Protein AF-A0AA41H3S4-F1 (afdb_monomer)

Radius of gyration: 14.53 Å; Cα contacts (8 Å, |Δi|>4): 61; chains: 1; bounding box: 49×27×34 Å

Foldseek 3Di:
DDDDDPDDPPLVVLLVVCLVDLVVLLVLLVVLLVQCVPPVCVVVSLVSVVSSCVNPVDCPVSCVVNVPDPVSVVSVVVSVPVD

Structure (mmCIF, N/CA/C/O backbone):
data_AF-A0AA41H3S4-F1
#
_entry.id   AF-A0AA41H3S4-F1
#
loop_
_atom_site.group_PDB
_atom_site.id
_atom_site.type_symbol
_atom_site.label_atom_id
_atom_site.label_alt_id
_atom_site.label_comp_id
_atom_site.label_asym_id
_atom_site.label_entity_id
_atom_site.label_seq_id
_atom_site.pdbx_PDB_ins_code
_atom_site.Cartn_x
_atom_site.Cartn_y
_atom_site.Cartn_z
_atom_site.occupancy
_atom_site.B_iso_or_equiv
_atom_site.auth_seq_id
_atom_site.auth_comp_id
_atom_site.auth_asym_id
_atom_site.auth_atom_id
_atom_site.pdbx_PDB_model_num
ATOM 1 N N . MET A 1 1 ? 35.525 -14.579 -16.995 1.00 37.31 1 MET A N 1
ATOM 2 C CA . MET A 1 1 ? 34.834 -13.398 -16.436 1.00 37.31 1 MET A CA 1
ATOM 3 C C . MET A 1 1 ? 33.652 -13.901 -15.632 1.00 37.31 1 MET A C 1
ATOM 5 O O . MET A 1 1 ? 32.674 -14.338 -16.221 1.00 37.31 1 MET A O 1
ATOM 9 N N . SER A 1 2 ? 33.780 -13.943 -14.309 1.00 44.97 2 SER A N 1
ATOM 10 C CA . SER A 1 2 ? 32.699 -14.377 -13.422 1.00 44.97 2 SER A CA 1
ATOM 11 C C . SER A 1 2 ? 31.742 -13.203 -13.238 1.00 44.97 2 SER A C 1
ATOM 13 O O . SER A 1 2 ? 32.022 -12.292 -12.463 1.00 44.97 2 SER A O 1
ATOM 15 N N . GLY A 1 3 ? 30.665 -13.173 -14.020 1.00 48.28 3 GLY A N 1
ATOM 16 C CA . GLY A 1 3 ? 29.580 -12.218 -13.825 1.00 48.28 3 GLY A CA 1
ATOM 17 C C . GLY A 1 3 ? 28.788 -12.622 -12.589 1.00 48.28 3 GLY A C 1
ATOM 18 O O . GLY A 1 3 ? 28.003 -13.562 -12.647 1.00 48.28 3 GLY A O 1
ATOM 19 N N . PHE A 1 4 ? 29.011 -11.949 -11.463 1.00 53.19 4 PHE A N 1
ATOM 20 C CA . PHE A 1 4 ? 28.056 -12.000 -10.362 1.00 53.19 4 PHE A CA 1
ATOM 21 C C . PHE A 1 4 ? 26.794 -11.270 -10.828 1.00 53.19 4 PHE A C 1
ATOM 23 O O . PHE A 1 4 ? 26.850 -10.078 -11.133 1.00 53.19 4 PHE A O 1
ATOM 30 N N . PHE A 1 5 ? 25.667 -11.979 -10.921 1.00 56.38 5 PHE A N 1
ATOM 31 C CA . PHE A 1 5 ? 24.367 -11.332 -11.070 1.00 56.38 5 PHE A CA 1
ATOM 32 C C . PHE A 1 5 ? 24.189 -10.386 -9.881 1.00 56.38 5 PHE A C 1
ATOM 34 O O . PHE A 1 5 ? 24.332 -10.805 -8.731 1.00 56.38 5 PHE A O 1
ATOM 41 N N . ALA A 1 6 ? 23.952 -9.103 -10.154 1.00 61.22 6 ALA A N 1
ATOM 42 C CA . ALA A 1 6 ? 23.696 -8.132 -9.105 1.00 61.22 6 ALA A CA 1
ATOM 43 C C . ALA A 1 6 ? 22.481 -8.606 -8.298 1.00 61.22 6 ALA A C 1
ATOM 45 O O . ALA A 1 6 ? 21.403 -8.809 -8.856 1.00 61.22 6 ALA A O 1
ATOM 46 N N . SER A 1 7 ? 22.675 -8.825 -6.997 1.00 62.94 7 SER A N 1
ATOM 47 C CA . SER A 1 7 ? 21.586 -9.137 -6.077 1.00 62.94 7 SER A CA 1
ATOM 48 C C . SER A 1 7 ? 20.650 -7.935 -6.047 1.00 62.94 7 SER A C 1
ATOM 50 O O . SER A 1 7 ? 20.986 -6.906 -5.466 1.00 62.94 7 SER A O 1
ATOM 52 N N . VAL A 1 8 ? 19.498 -8.045 -6.703 1.00 68.06 8 VAL A N 1
ATOM 53 C CA . VAL A 1 8 ? 18.458 -7.018 -6.631 1.00 68.06 8 VAL A CA 1
ATOM 54 C C . VAL A 1 8 ? 17.958 -6.959 -5.190 1.00 68.06 8 VAL A C 1
ATOM 56 O O . VAL A 1 8 ? 17.704 -7.998 -4.578 1.00 68.06 8 VAL A O 1
ATOM 59 N N . SER A 1 9 ? 17.844 -5.754 -4.628 1.00 82.50 9 SER A N 1
ATOM 60 C CA . SER A 1 9 ? 17.261 -5.577 -3.297 1.00 82.50 9 SER A CA 1
ATOM 61 C C . SER A 1 9 ? 15.814 -6.071 -3.299 1.00 82.50 9 SER A C 1
ATOM 63 O O . SER A 1 9 ? 15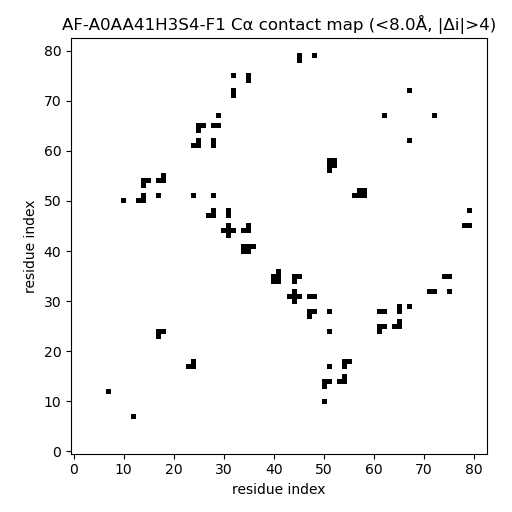.062 -5.767 -4.225 1.00 82.50 9 SER A O 1
ATOM 65 N N . HIS A 1 10 ? 15.400 -6.791 -2.254 1.00 81.62 10 HIS A N 1
ATOM 66 C CA . HIS A 1 10 ? 14.018 -7.260 -2.110 1.00 81.62 10 HIS A CA 1
ATOM 67 C C . HIS A 1 10 ? 13.002 -6.116 -2.272 1.00 81.62 10 HIS A C 1
ATOM 69 O O . HIS A 1 10 ? 12.006 -6.286 -2.963 1.00 81.62 10 HIS A O 1
ATOM 75 N N . HIS A 1 11 ? 13.325 -4.924 -1.754 1.00 88.00 11 HIS A N 1
ATOM 76 C CA . HIS A 1 11 ? 12.505 -3.711 -1.885 1.00 88.00 11 HIS A CA 1
ATOM 77 C C . HIS A 1 11 ? 12.318 -3.263 -3.341 1.00 88.00 11 HIS A C 1
ATOM 79 O O . HIS A 1 11 ? 11.228 -2.894 -3.762 1.00 88.00 11 HIS A O 1
ATOM 85 N N . GLU A 1 12 ? 13.371 -3.331 -4.159 1.00 87.50 12 GLU A N 1
ATOM 86 C CA . GLU A 1 12 ? 13.253 -2.991 -5.580 1.00 87.50 12 GLU A CA 1
ATOM 87 C C . GLU A 1 12 ? 12.458 -4.040 -6.363 1.00 87.50 12 GLU A C 1
ATOM 89 O O . GLU A 1 12 ? 11.799 -3.698 -7.344 1.00 87.50 12 GLU A O 1
ATOM 94 N N . CYS A 1 13 ? 12.548 -5.314 -5.967 1.00 90.94 13 CYS A N 1
ATOM 95 C CA . CYS A 1 13 ? 11.740 -6.381 -6.554 1.00 90.94 13 CYS A CA 1
ATOM 96 C C . CYS A 1 13 ? 10.261 -6.170 -6.219 1.00 90.94 13 CYS A C 1
ATOM 98 O O . CYS A 1 13 ? 9.446 -6.118 -7.133 1.00 90.94 13 CYS A O 1
ATOM 100 N N . GLU A 1 14 ? 9.951 -5.914 -4.945 1.00 91.94 14 GLU A N 1
ATOM 101 C CA . GLU A 1 14 ? 8.602 -5.606 -4.464 1.00 91.94 14 GLU A CA 1
ATOM 102 C C . GLU A 1 14 ? 7.996 -4.421 -5.230 1.00 91.94 14 GLU A C 1
ATOM 104 O O . GLU A 1 14 ? 6.908 -4.533 -5.786 1.00 91.94 14 GLU A O 1
ATOM 109 N N . ILE A 1 15 ? 8.723 -3.308 -5.3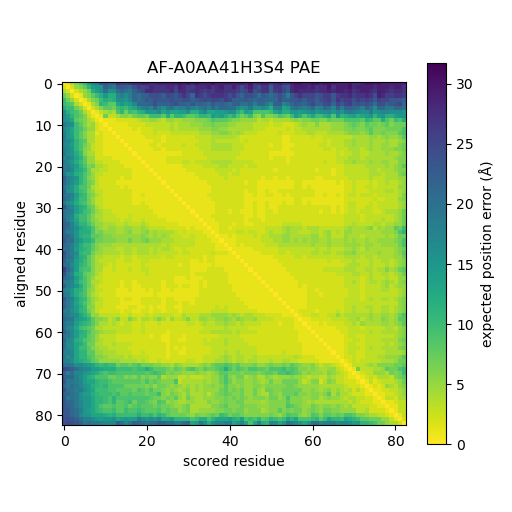81 1.00 95.19 15 ILE A N 1
ATOM 110 C CA . ILE A 1 15 ? 8.235 -2.156 -6.160 1.00 95.19 15 ILE A CA 1
ATOM 111 C C . ILE A 1 15 ? 7.963 -2.530 -7.624 1.00 95.19 15 ILE A C 1
ATOM 113 O O . ILE A 1 15 ? 6.989 -2.054 -8.213 1.00 95.19 15 ILE A O 1
ATOM 117 N N . ARG A 1 16 ? 8.823 -3.346 -8.247 1.00 94.44 16 ARG A N 1
ATOM 118 C CA . ARG A 1 16 ? 8.633 -3.783 -9.640 1.00 94.44 16 ARG A CA 1
ATOM 119 C C . ARG A 1 16 ? 7.415 -4.692 -9.781 1.00 94.44 16 ARG A C 1
ATOM 121 O O . ARG A 1 16 ? 6.656 -4.502 -10.726 1.00 94.44 16 ARG A O 1
ATOM 128 N N . GLU A 1 17 ? 7.220 -5.621 -8.854 1.00 92.94 17 GLU A N 1
ATOM 129 C CA . GLU A 1 17 ? 6.064 -6.521 -8.808 1.00 92.94 17 GLU A CA 1
ATOM 130 C C . GLU A 1 17 ? 4.766 -5.736 -8.619 1.00 92.94 17 GLU A C 1
ATOM 132 O O . GLU A 1 17 ? 3.849 -5.874 -9.424 1.00 92.94 17 GLU A O 1
ATOM 137 N N . LEU A 1 18 ? 4.730 -4.816 -7.650 1.00 95.81 18 LEU A N 1
ATOM 138 C CA . LEU A 1 18 ? 3.578 -3.946 -7.409 1.00 95.81 18 LEU A CA 1
ATOM 139 C C . LEU A 1 18 ? 3.242 -3.081 -8.628 1.00 95.81 18 LEU A C 1
ATOM 141 O O . LEU A 1 18 ? 2.076 -2.861 -8.924 1.00 95.81 18 LEU A O 1
ATOM 145 N N . ARG A 1 19 ? 4.242 -2.593 -9.372 1.00 94.88 19 ARG A N 1
ATOM 146 C CA . ARG A 1 19 ? 3.999 -1.848 -10.621 1.00 94.88 19 ARG A CA 1
ATOM 147 C C . ARG A 1 19 ? 3.473 -2.731 -11.750 1.00 94.88 19 ARG A C 1
ATOM 149 O O . ARG A 1 19 ? 2.731 -2.233 -12.595 1.00 94.88 19 ARG A O 1
ATOM 156 N N . ALA A 1 20 ? 3.904 -3.989 -11.801 1.00 96.06 20 ALA A N 1
ATOM 157 C CA . ALA A 1 20 ? 3.533 -4.933 -12.849 1.00 96.06 20 ALA A CA 1
ATOM 158 C C . ALA A 1 20 ? 2.133 -5.526 -12.635 1.00 96.06 20 ALA A C 1
ATOM 160 O O . ALA A 1 20 ? 1.451 -5.817 -13.617 1.00 96.06 20 ALA A O 1
ATOM 161 N N . ASP A 1 21 ? 1.700 -5.665 -11.381 1.00 96.94 21 ASP A N 1
ATOM 162 C CA . ASP A 1 21 ? 0.420 -6.259 -11.009 1.00 96.94 21 ASP A CA 1
ATOM 163 C C . ASP A 1 21 ? -0.401 -5.304 -10.128 1.00 96.94 21 ASP A C 1
ATOM 165 O O . ASP A 1 21 ? -0.167 -5.126 -8.930 1.00 96.94 21 ASP A O 1
ATOM 169 N N . ARG A 1 22 ? -1.403 -4.675 -10.751 1.00 95.12 22 ARG A N 1
ATOM 170 C CA . ARG A 1 22 ? -2.289 -3.727 -10.068 1.00 95.12 22 ARG A CA 1
ATOM 171 C C . ARG A 1 22 ? -3.236 -4.412 -9.087 1.00 95.12 22 ARG A C 1
ATOM 173 O O . ARG A 1 22 ? -3.579 -3.799 -8.079 1.00 95.12 22 ARG A O 1
ATOM 180 N N . GLU A 1 23 ? -3.671 -5.637 -9.363 1.00 96.06 23 GLU A N 1
ATOM 181 C CA . GLU A 1 23 ? -4.565 -6.369 -8.461 1.00 96.06 23 GLU A CA 1
ATOM 182 C C . GLU A 1 23 ? -3.816 -6.751 -7.183 1.00 96.06 23 GLU A C 1
ATOM 184 O O . GLU A 1 23 ? -4.325 -6.528 -6.083 1.00 96.06 23 GLU A O 1
ATOM 189 N N . LEU A 1 24 ? -2.556 -7.181 -7.314 1.00 95.75 24 LEU A N 1
ATOM 190 C CA . LEU A 1 24 ? -1.655 -7.373 -6.178 1.00 95.75 24 LEU A CA 1
ATOM 191 C C . LEU A 1 24 ? -1.507 -6.088 -5.354 1.00 95.75 24 LEU A C 1
ATOM 193 O O . LEU A 1 24 ? -1.636 -6.128 -4.131 1.00 95.75 24 LEU A O 1
ATOM 197 N N . ALA A 1 25 ? -1.277 -4.944 -6.005 1.00 97.12 25 ALA A N 1
ATOM 198 C CA . ALA A 1 25 ? -1.144 -3.661 -5.316 1.00 97.12 25 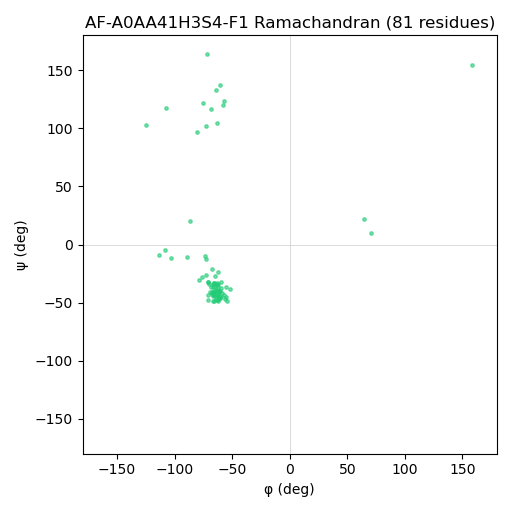ALA A CA 1
ATOM 199 C C . ALA A 1 25 ? -2.420 -3.250 -4.558 1.00 97.12 25 ALA A C 1
ATOM 201 O O . ALA A 1 25 ? -2.335 -2.689 -3.463 1.00 97.12 25 ALA A O 1
ATOM 202 N N . ILE A 1 26 ? -3.599 -3.548 -5.112 1.00 96.88 26 ILE A N 1
ATOM 203 C CA . ILE A 1 26 ? -4.894 -3.317 -4.459 1.00 96.88 26 ILE A CA 1
ATOM 204 C C . ILE A 1 26 ? -5.031 -4.182 -3.199 1.00 96.88 26 ILE A C 1
ATOM 206 O O . ILE A 1 26 ? -5.409 -3.667 -2.145 1.00 96.88 26 ILE A O 1
ATOM 210 N N . GLU A 1 27 ? -4.704 -5.471 -3.273 1.00 96.75 27 GLU A N 1
ATOM 211 C CA . GLU A 1 27 ? -4.782 -6.368 -2.114 1.00 96.75 27 GLU A CA 1
ATOM 212 C C . GLU A 1 27 ? -3.758 -5.998 -1.035 1.00 96.75 27 GLU A C 1
ATOM 214 O O . GLU A 1 27 ? -4.099 -5.925 0.148 1.00 96.75 27 GLU A O 1
ATOM 219 N N . TYR A 1 28 ? -2.535 -5.639 -1.434 1.00 95.50 28 TYR A N 1
ATOM 220 C CA . TYR A 1 28 ? -1.522 -5.100 -0.526 1.00 95.50 28 TYR A CA 1
ATOM 221 C C . TYR A 1 28 ? -2.017 -3.850 0.204 1.00 95.50 28 TYR A C 1
ATOM 223 O O . TYR A 1 28 ? -1.842 -3.728 1.418 1.00 95.50 28 TYR A O 1
ATOM 231 N N . LEU A 1 29 ? -2.676 -2.934 -0.513 1.00 95.62 29 LEU A N 1
ATOM 232 C CA . LEU A 1 29 ? -3.237 -1.727 0.084 1.00 95.62 29 LEU A CA 1
ATOM 233 C C . LEU A 1 29 ? -4.310 -2.062 1.129 1.00 95.62 29 LEU A C 1
ATOM 235 O O . LEU A 1 29 ? -4.301 -1.484 2.217 1.00 95.62 29 LEU A O 1
ATOM 239 N N . LYS A 1 30 ? -5.209 -3.008 0.837 1.00 94.94 30 LYS A N 1
ATOM 240 C CA . LYS A 1 30 ? -6.251 -3.442 1.782 1.00 94.94 30 LYS A CA 1
ATOM 241 C C . LYS A 1 30 ? -5.659 -4.084 3.033 1.00 94.94 30 LYS A C 1
ATOM 243 O O . LYS A 1 30 ? -6.130 -3.801 4.134 1.00 94.94 30 LYS A O 1
ATOM 248 N N . ILE A 1 31 ? -4.650 -4.943 2.883 1.00 95.06 31 ILE A N 1
ATOM 249 C CA . ILE A 1 31 ? -3.963 -5.584 4.015 1.00 95.06 31 ILE A CA 1
ATOM 250 C C . ILE A 1 31 ? -3.282 -4.521 4.874 1.00 95.06 31 ILE A C 1
ATOM 252 O O . ILE A 1 31 ? -3.483 -4.490 6.086 1.00 95.06 31 ILE A O 1
ATOM 256 N N . ALA A 1 32 ? -2.542 -3.603 4.250 1.00 94.00 32 ALA A N 1
ATOM 257 C CA . ALA A 1 32 ? -1.834 -2.553 4.965 1.00 94.00 32 ALA A CA 1
ATOM 258 C C . ALA A 1 32 ? -2.792 -1.637 5.743 1.00 94.00 32 ALA A C 1
ATOM 260 O O . ALA A 1 32 ? -2.554 -1.354 6.914 1.00 94.00 32 ALA A O 1
ATOM 261 N N . VAL A 1 33 ? -3.904 -1.209 5.136 1.00 92.50 33 VAL A N 1
ATOM 262 C CA . VAL A 1 33 ? -4.899 -0.364 5.818 1.00 92.50 33 VAL A CA 1
ATOM 263 C C . VAL A 1 33 ? -5.546 -1.088 7.003 1.00 92.50 33 VAL A C 1
ATOM 265 O O . VAL A 1 33 ? -5.705 -0.478 8.058 1.00 92.50 33 VAL A O 1
ATOM 268 N N . GLN A 1 34 ? -5.860 -2.381 6.880 1.00 91.50 34 GLN A N 1
ATOM 269 C CA . GLN A 1 34 ? -6.398 -3.172 7.995 1.00 91.50 34 GLN A CA 1
ATOM 270 C C . GLN A 1 34 ? -5.376 -3.344 9.131 1.00 91.50 34 GLN A C 1
ATOM 272 O O . GLN A 1 34 ? -5.710 -3.156 10.302 1.00 91.50 34 GLN A O 1
ATOM 277 N N . ALA A 1 35 ? -4.120 -3.639 8.790 1.00 91.50 35 ALA A N 1
ATOM 278 C CA . ALA A 1 35 ? -3.042 -3.878 9.748 1.00 91.50 35 ALA A CA 1
ATOM 279 C C . ALA A 1 35 ? -2.639 -2.625 10.551 1.00 91.50 35 ALA A C 1
ATOM 281 O O . ALA A 1 35 ? -2.095 -2.743 11.646 1.00 91.50 35 ALA A O 1
ATOM 282 N N . LEU A 1 36 ? -2.945 -1.413 10.071 1.00 88.38 36 LEU A N 1
ATOM 283 C CA . LEU A 1 36 ? -2.717 -0.177 10.835 1.00 88.38 36 LEU A CA 1
ATOM 284 C C . LEU A 1 36 ? -3.527 -0.097 12.136 1.00 88.38 36 LEU A C 1
ATOM 286 O O . LEU A 1 36 ? -3.133 0.625 13.051 1.00 88.38 36 LEU A O 1
ATOM 290 N N . GLY A 1 37 ? -4.646 -0.822 12.233 1.00 85.88 37 GLY A N 1
ATOM 291 C CA . GLY A 1 37 ? -5.425 -0.922 13.468 1.00 85.88 37 GLY A CA 1
ATOM 292 C C . GLY A 1 37 ? -4.757 -1.777 14.549 1.00 85.88 37 GLY A C 1
ATOM 293 O O . GLY A 1 37 ? -5.190 -1.744 15.701 1.00 85.88 37 GLY A O 1
ATOM 294 N N . ASN A 1 38 ? -3.709 -2.526 14.197 1.00 88.06 38 ASN A N 1
ATOM 295 C CA . ASN A 1 38 ? -2.991 -3.419 15.092 1.00 88.06 38 ASN A CA 1
ATOM 296 C C . ASN A 1 38 ? -1.607 -2.832 15.442 1.00 88.06 38 ASN A C 1
ATOM 298 O O . ASN A 1 38 ? -0.773 -2.659 14.549 1.00 88.06 38 ASN A O 1
ATOM 302 N N . PRO A 1 39 ? -1.316 -2.529 16.723 1.00 87.88 39 PRO A N 1
ATOM 303 C CA . PRO A 1 39 ? -0.034 -1.946 17.116 1.00 87.88 39 PRO A CA 1
ATOM 304 C C . PRO A 1 39 ? 1.171 -2.834 16.770 1.00 87.88 39 PRO A C 1
ATOM 306 O O . PRO A 1 39 ? 2.226 -2.295 16.433 1.00 87.88 39 PRO A O 1
ATOM 309 N N . ASP A 1 40 ? 1.017 -4.161 16.792 1.00 93.00 40 ASP A N 1
ATOM 310 C CA . ASP A 1 40 ? 2.093 -5.108 16.469 1.00 93.00 40 ASP A CA 1
ATOM 311 C C . ASP A 1 40 ? 2.411 -5.153 14.964 1.00 93.00 40 ASP A C 1
ATOM 313 O O . ASP A 1 40 ? 3.543 -5.431 14.565 1.00 93.00 40 ASP A O 1
ATOM 317 N N . GLU A 1 41 ? 1.437 -4.827 14.111 1.00 91.25 41 GLU A N 1
ATOM 318 C CA . GLU A 1 41 ? 1.578 -4.876 12.649 1.00 91.25 41 GLU A CA 1
ATOM 319 C C . GLU A 1 41 ? 1.765 -3.488 12.019 1.00 91.25 41 GLU A C 1
ATOM 321 O O . GLU A 1 41 ? 2.181 -3.379 10.864 1.00 91.25 41 GLU A O 1
ATOM 326 N N . CYS A 1 42 ? 1.540 -2.414 12.780 1.00 88.25 42 CYS A N 1
ATOM 327 C CA . CYS A 1 42 ? 1.570 -1.030 12.303 1.00 88.25 42 CYS A CA 1
ATOM 328 C C . CYS A 1 42 ? 2.893 -0.652 11.605 1.00 88.25 42 CYS A C 1
ATOM 330 O O . CYS A 1 42 ? 2.900 0.049 10.585 1.00 88.25 42 CYS A O 1
ATOM 332 N N . ALA A 1 43 ? 4.029 -1.163 12.092 1.00 90.25 43 ALA A N 1
ATOM 333 C CA . ALA A 1 43 ? 5.333 -0.931 11.469 1.00 90.25 43 ALA A CA 1
ATOM 334 C C . ALA A 1 43 ? 5.460 -1.605 10.088 1.00 90.25 43 ALA A C 1
ATOM 336 O O . ALA A 1 43 ? 5.990 -0.999 9.151 1.00 90.25 43 ALA A O 1
ATOM 337 N N . ALA A 1 44 ? 4.955 -2.834 9.952 1.00 91.00 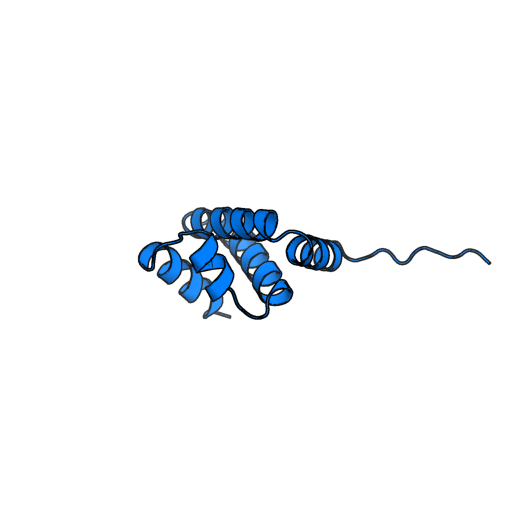44 ALA A N 1
ATOM 338 C CA . ALA A 1 44 ? 4.944 -3.571 8.690 1.00 91.00 44 ALA A CA 1
ATOM 339 C C . ALA A 1 44 ? 3.945 -2.955 7.699 1.00 91.00 44 ALA A C 1
ATOM 341 O O . ALA A 1 44 ? 4.297 -2.700 6.549 1.00 91.00 44 ALA A O 1
ATOM 342 N N . ALA A 1 45 ? 2.748 -2.599 8.168 1.00 92.00 45 ALA A N 1
ATOM 343 C CA . ALA A 1 45 ? 1.743 -1.887 7.385 1.00 92.00 45 ALA A CA 1
ATOM 344 C C . ALA A 1 45 ? 2.292 -0.573 6.807 1.00 92.00 45 ALA A C 1
ATOM 346 O O . ALA A 1 45 ? 2.159 -0.293 5.617 1.00 92.00 45 ALA A O 1
ATOM 347 N N . SER A 1 46 ? 3.002 0.206 7.627 1.00 91.19 46 SER A N 1
ATOM 348 C CA . SER A 1 46 ? 3.627 1.457 7.185 1.00 91.19 46 SER A CA 1
ATOM 349 C C . SER A 1 46 ? 4.698 1.242 6.109 1.00 91.19 46 SER A C 1
ATOM 351 O O . SER A 1 46 ? 4.850 2.079 5.221 1.00 91.19 46 SER A O 1
ATOM 353 N N . ARG A 1 47 ? 5.449 0.132 6.168 1.00 92.06 47 ARG A N 1
ATOM 354 C CA . ARG A 1 47 ? 6.416 -0.247 5.122 1.00 92.06 47 ARG A CA 1
ATOM 355 C C . ARG A 1 47 ? 5.713 -0.591 3.808 1.00 92.06 47 ARG A C 1
ATOM 357 O O . ARG A 1 47 ? 6.135 -0.101 2.767 1.00 92.06 47 ARG A O 1
ATOM 364 N N . MET A 1 48 ? 4.622 -1.355 3.856 1.00 93.50 48 MET A N 1
ATOM 365 C CA . MET A 1 48 ? 3.842 -1.696 2.659 1.00 93.50 48 MET A CA 1
ATOM 366 C C . MET A 1 48 ? 3.269 -0.444 1.982 1.00 93.50 48 MET A C 1
ATOM 368 O O . MET A 1 48 ? 3.378 -0.285 0.767 1.00 93.50 48 MET A O 1
ATOM 372 N N . LEU A 1 49 ? 2.715 0.494 2.760 1.00 93.31 49 LEU A N 1
ATOM 373 C CA . LEU A 1 49 ? 2.204 1.759 2.215 1.00 93.31 49 LEU A CA 1
ATOM 374 C C . LEU A 1 49 ? 3.308 2.606 1.570 1.00 93.31 49 LEU A C 1
ATOM 376 O O . LEU A 1 49 ? 3.061 3.292 0.574 1.00 93.31 49 LEU A O 1
ATOM 380 N N . GLN A 1 50 ? 4.527 2.545 2.108 1.00 92.62 50 GLN A N 1
ATOM 381 C CA . GLN A 1 50 ? 5.688 3.200 1.515 1.00 92.62 50 GLN A CA 1
ATOM 382 C C . GLN A 1 50 ? 6.044 2.576 0.156 1.00 92.62 50 GLN A C 1
ATOM 384 O O . GLN A 1 50 ? 6.141 3.310 -0.825 1.00 92.62 50 GLN A O 1
ATOM 389 N N . ALA A 1 51 ? 6.136 1.245 0.068 1.00 94.44 51 ALA A N 1
ATOM 390 C CA . ALA A 1 51 ? 6.405 0.544 -1.190 1.00 94.44 51 ALA A CA 1
ATOM 391 C C . ALA A 1 51 ? 5.346 0.850 -2.265 1.00 94.44 51 ALA A C 1
ATOM 393 O O . ALA A 1 51 ? 5.687 1.148 -3.410 1.00 94.44 51 ALA A O 1
ATOM 394 N N . LEU A 1 52 ? 4.062 0.886 -1.890 1.00 95.19 52 LEU A N 1
ATOM 395 C CA . LEU A 1 52 ? 2.971 1.278 -2.790 1.00 95.19 52 LEU A CA 1
ATOM 396 C C . LEU A 1 52 ? 3.088 2.743 -3.247 1.00 95.19 52 LEU A C 1
ATOM 398 O O . LEU A 1 52 ? 2.844 3.054 -4.414 1.00 95.19 52 LEU A O 1
ATOM 402 N N . THR A 1 53 ? 3.494 3.651 -2.353 1.00 94.75 53 THR A N 1
ATOM 403 C CA . THR A 1 53 ? 3.706 5.068 -2.696 1.00 94.75 53 THR A CA 1
ATOM 404 C C . THR A 1 53 ? 4.872 5.228 -3.669 1.00 94.75 53 THR A C 1
ATOM 406 O O . THR A 1 53 ? 4.760 5.976 -4.637 1.00 94.75 53 THR A O 1
ATOM 409 N N . GLU A 1 54 ? 5.969 4.495 -3.474 1.00 94.19 54 GLU A N 1
ATOM 410 C CA . GLU A 1 54 ? 7.106 4.471 -4.403 1.00 94.19 54 GLU A CA 1
ATOM 411 C C . GLU A 1 54 ? 6.734 3.834 -5.751 1.00 94.19 54 GLU A C 1
ATOM 413 O O . GLU A 1 54 ? 7.172 4.293 -6.811 1.00 94.19 54 GLU A O 1
ATOM 418 N N . ALA A 1 55 ? 5.892 2.798 -5.739 1.00 95.19 55 ALA A N 1
ATOM 419 C CA . ALA A 1 55 ? 5.414 2.137 -6.944 1.00 95.19 55 ALA A CA 1
ATOM 420 C C . ALA A 1 55 ? 4.535 3.061 -7.806 1.00 95.19 55 ALA A C 1
ATOM 422 O O . ALA A 1 55 ? 4.743 3.109 -9.020 1.00 95.19 55 ALA A O 1
ATOM 423 N N . TYR A 1 56 ? 3.626 3.830 -7.199 1.00 94.12 56 TYR A N 1
ATOM 424 C CA . TYR A 1 56 ? 2.573 4.560 -7.921 1.00 94.12 56 TYR A CA 1
ATOM 425 C C . TYR A 1 56 ? 2.672 6.093 -7.877 1.00 94.12 56 TYR A C 1
ATOM 427 O O . TYR A 1 56 ? 1.934 6.766 -8.594 1.00 94.12 56 TYR A O 1
ATOM 435 N N . GLY A 1 57 ? 3.558 6.668 -7.060 1.00 90.81 57 GLY A N 1
ATOM 436 C CA . GLY A 1 57 ? 3.663 8.122 -6.863 1.00 90.81 57 GLY A CA 1
ATOM 437 C C . GLY A 1 57 ? 2.484 8.736 -6.095 1.00 90.81 57 GLY A C 1
ATOM 438 O O . GLY A 1 57 ? 2.346 9.956 -6.043 1.00 90.81 57 GLY A O 1
ATOM 439 N N . GLY A 1 58 ? 1.621 7.895 -5.520 1.00 89.25 58 GLY A N 1
ATOM 440 C CA . GLY A 1 58 ? 0.401 8.272 -4.816 1.00 89.25 58 GLY A CA 1
ATOM 441 C C . GLY A 1 58 ? -0.588 7.107 -4.753 1.00 89.25 58 GLY A C 1
ATOM 442 O O . GLY A 1 58 ? -0.568 6.214 -5.597 1.00 89.25 58 GLY A O 1
ATOM 443 N N . LEU A 1 59 ? -1.458 7.109 -3.742 1.00 91.94 59 LEU A N 1
ATOM 444 C CA . LEU A 1 59 ? -2.332 5.968 -3.433 1.00 91.94 59 LEU A CA 1
ATOM 445 C C . LEU A 1 59 ? -3.811 6.208 -3.759 1.00 91.94 59 LEU A C 1
ATOM 447 O O . LEU A 1 59 ? -4.608 5.286 -3.640 1.00 91.94 59 LEU A O 1
ATOM 451 N N . GLU A 1 60 ? -4.190 7.414 -4.193 1.00 91.12 60 GLU A N 1
ATOM 452 C CA . GLU A 1 60 ? -5.600 7.784 -4.391 1.00 91.12 60 GLU A CA 1
ATOM 453 C C . GLU A 1 60 ? -6.299 6.872 -5.409 1.00 91.12 60 GLU A C 1
ATOM 455 O O . GLU A 1 60 ? -7.382 6.355 -5.143 1.00 91.12 60 GLU A O 1
ATOM 460 N N . SER A 1 61 ? -5.649 6.600 -6.544 1.00 91.81 61 SER A N 1
ATOM 461 C CA . SER A 1 61 ? -6.199 5.721 -7.580 1.00 91.81 61 SER A CA 1
ATOM 462 C C . SER A 1 61 ? -6.331 4.274 -7.102 1.00 91.81 61 SER A C 1
ATOM 464 O O . SER A 1 61 ? -7.330 3.627 -7.389 1.00 91.81 61 SER A O 1
ATOM 466 N N . LEU A 1 62 ? -5.347 3.766 -6.350 1.00 93.94 62 LEU A N 1
ATOM 467 C CA . LEU A 1 62 ? -5.424 2.422 -5.767 1.00 93.94 62 LEU A CA 1
ATOM 468 C C . LEU A 1 62 ? -6.499 2.341 -4.680 1.00 93.94 62 LEU A C 1
ATOM 470 O O . LEU A 1 62 ? -7.186 1.332 -4.590 1.00 93.94 62 LEU A O 1
ATOM 474 N N . ARG A 1 63 ?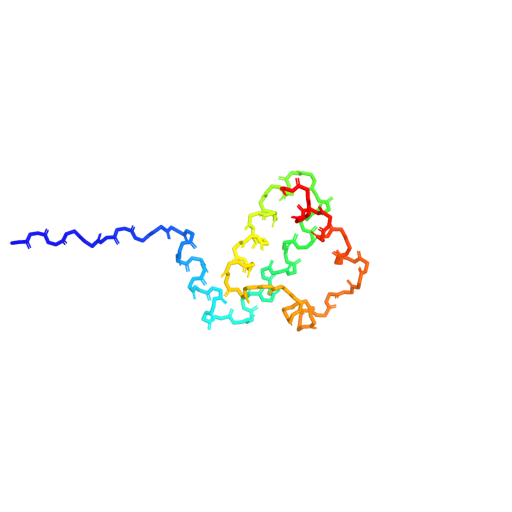 -6.687 3.398 -3.879 1.00 94.12 63 ARG A N 1
ATOM 475 C CA . ARG A 1 63 ? -7.735 3.467 -2.851 1.00 94.12 63 ARG A CA 1
ATOM 476 C C . ARG A 1 63 ? -9.123 3.352 -3.467 1.00 94.12 63 ARG A C 1
ATOM 478 O O . ARG A 1 63 ? -9.957 2.617 -2.942 1.00 94.12 63 ARG A O 1
ATOM 485 N N . LEU A 1 64 ? -9.365 4.096 -4.549 1.00 93.19 64 LEU A N 1
ATOM 486 C CA . LEU A 1 64 ? -10.635 4.063 -5.273 1.00 93.19 64 LEU A CA 1
ATOM 487 C C . LEU A 1 64 ? -10.908 2.663 -5.830 1.00 93.19 64 LEU A C 1
ATOM 489 O O . LEU A 1 64 ? -11.988 2.128 -5.591 1.00 93.19 64 LEU A O 1
ATOM 493 N N . ASP A 1 65 ? -9.915 2.046 -6.472 1.00 93.88 65 ASP A N 1
ATOM 494 C CA . ASP A 1 65 ? -10.046 0.685 -7.009 1.00 93.88 65 ASP A CA 1
ATOM 495 C C . ASP A 1 65 ? -10.213 -0.369 -5.903 1.00 93.88 65 ASP A C 1
ATOM 497 O O . ASP A 1 65 ? -10.935 -1.350 -6.067 1.00 93.88 65 ASP A O 1
ATOM 501 N N . ALA A 1 66 ? -9.588 -0.153 -4.744 1.00 93.56 66 ALA A N 1
ATOM 502 C CA . ALA A 1 66 ? -9.71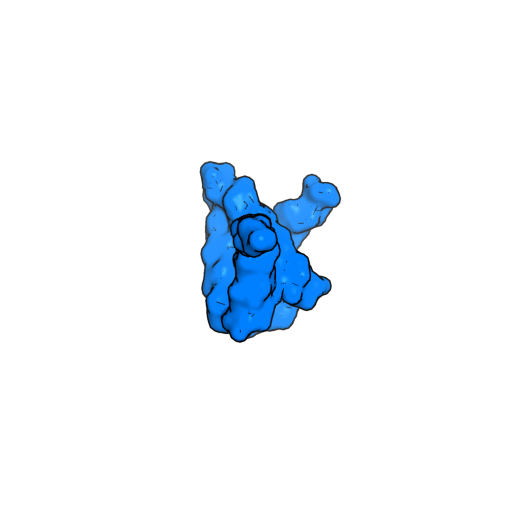5 -1.019 -3.579 1.00 93.56 66 ALA A CA 1
ATOM 503 C C . ALA A 1 66 ? -11.066 -0.884 -2.857 1.00 93.56 66 ALA A C 1
ATOM 505 O O . ALA A 1 66 ? -11.346 -1.679 -1.958 1.00 93.56 66 ALA A O 1
ATOM 506 N N . GLY A 1 67 ? -11.891 0.112 -3.205 1.00 93.94 67 GLY A N 1
ATOM 507 C CA . GLY A 1 67 ? -13.162 0.381 -2.530 1.00 93.94 67 GLY A 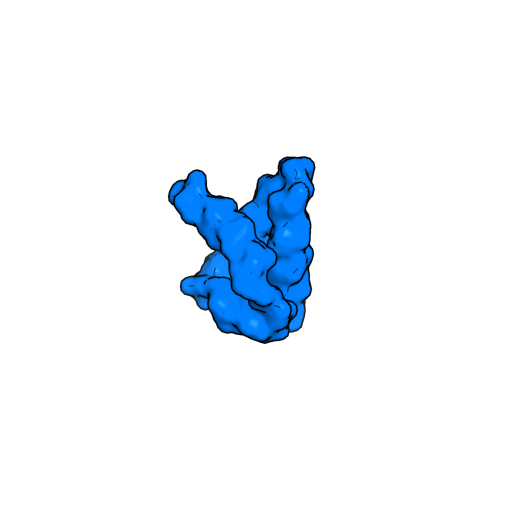CA 1
ATOM 508 C C . GLY A 1 67 ? -13.003 0.810 -1.067 1.00 93.94 67 GLY A C 1
ATOM 509 O O . GLY A 1 67 ? -13.937 0.664 -0.278 1.00 93.94 67 GLY A O 1
ATOM 510 N N . ILE A 1 68 ? -11.828 1.321 -0.684 1.00 90.94 68 ILE A N 1
ATOM 511 C CA . ILE A 1 68 ? -11.547 1.737 0.694 1.00 90.94 68 ILE A CA 1
ATOM 512 C C . ILE A 1 68 ? -12.258 3.066 0.955 1.00 90.94 68 ILE A C 1
ATOM 514 O O . ILE A 1 68 ? -12.038 4.068 0.267 1.00 90.94 68 ILE A O 1
ATOM 518 N N . ASN A 1 69 ? -13.129 3.066 1.961 1.00 85.12 69 ASN A N 1
ATOM 519 C CA . ASN A 1 69 ? -13.918 4.232 2.336 1.00 85.12 69 ASN A CA 1
ATOM 520 C C . ASN A 1 69 ? -13.054 5.317 3.021 1.00 85.12 69 ASN A C 1
ATOM 522 O O . ASN A 1 69 ? -11.931 5.086 3.475 1.00 85.12 69 ASN A O 1
ATOM 526 N N . GLY A 1 70 ? -13.585 6.541 3.099 1.00 79.75 70 GLY A N 1
ATOM 527 C CA . GLY A 1 70 ? -12.841 7.690 3.625 1.00 79.75 70 GLY A CA 1
ATOM 528 C C . GLY A 1 70 ? -12.466 7.594 5.111 1.00 79.75 70 GLY A C 1
ATOM 529 O O . GLY A 1 70 ? -11.467 8.188 5.512 1.00 79.75 70 GLY A O 1
ATOM 530 N N . SER A 1 71 ? -13.230 6.860 5.930 1.00 77.31 71 SER A N 1
ATOM 531 C CA . SER A 1 71 ? -12.938 6.663 7.359 1.00 77.31 71 SER A CA 1
ATOM 532 C C . SER A 1 71 ? -11.728 5.762 7.579 1.00 77.31 71 SER A C 1
ATOM 534 O O . SER A 1 71 ? -10.821 6.158 8.311 1.00 77.31 71 SER A O 1
ATOM 536 N N . ASP A 1 72 ? -11.672 4.622 6.888 1.00 75.69 72 ASP A N 1
ATOM 537 C CA . ASP A 1 72 ? -10.546 3.683 6.960 1.00 75.69 72 ASP A CA 1
ATOM 538 C C . ASP A 1 72 ? -9.270 4.334 6.404 1.00 75.69 72 ASP A C 1
ATOM 540 O O . ASP A 1 72 ? -8.174 4.210 6.955 1.00 75.69 72 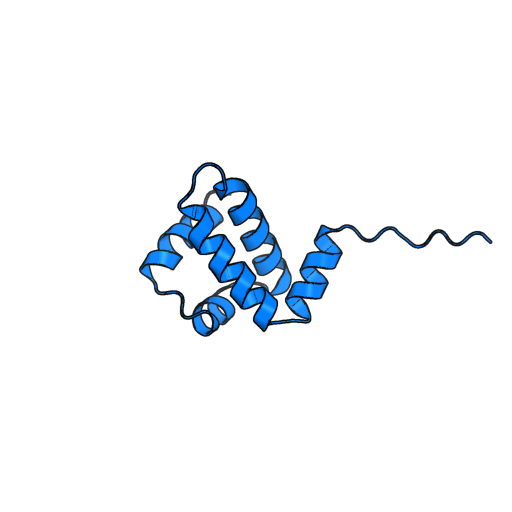ASP A O 1
ATOM 544 N N . TRP A 1 73 ? -9.427 5.146 5.355 1.00 85.31 73 TRP A N 1
ATOM 545 C CA . TRP A 1 73 ? -8.332 5.902 4.756 1.00 85.31 73 TRP A CA 1
ATOM 546 C C . TRP A 1 73 ? -7.752 6.993 5.663 1.00 85.31 73 TRP A C 1
ATOM 548 O O . TRP A 1 73 ? -6.549 7.259 5.634 1.00 85.31 73 TRP A O 1
ATOM 558 N N . LYS A 1 74 ? -8.581 7.636 6.492 1.00 80.44 74 LYS A N 1
ATOM 559 C CA . LYS A 1 74 ? -8.140 8.742 7.351 1.00 80.44 74 LYS A CA 1
ATOM 560 C C . LYS A 1 74 ? -7.060 8.294 8.341 1.00 80.44 74 LYS A C 1
ATOM 562 O O . LYS A 1 74 ? -6.072 9.006 8.516 1.00 80.44 74 LYS A O 1
ATOM 567 N N . CYS A 1 75 ? -7.194 7.097 8.914 1.00 72.12 75 CYS A N 1
ATOM 568 C CA . CYS A 1 75 ? -6.170 6.490 9.769 1.00 72.12 75 CYS A CA 1
ATOM 569 C C . CYS A 1 75 ? -4.859 6.230 9.005 1.00 72.12 75 CYS A C 1
ATOM 571 O O . CYS A 1 75 ? -3.779 6.524 9.519 1.00 72.12 75 CYS A O 1
ATOM 573 N N . ALA A 1 76 ? -4.945 5.778 7.751 1.00 76.38 76 ALA A N 1
ATOM 574 C CA . ALA A 1 76 ? -3.777 5.539 6.903 1.00 76.38 76 ALA A CA 1
ATOM 575 C C . ALA A 1 76 ? -3.024 6.820 6.523 1.00 76.38 76 ALA A C 1
ATOM 577 O O . ALA A 1 76 ? -1.796 6.869 6.594 1.00 76.38 76 ALA A O 1
ATOM 578 N N . THR A 1 77 ? -3.741 7.895 6.192 1.00 78.75 77 THR A N 1
ATOM 579 C CA . THR A 1 77 ? -3.104 9.186 5.871 1.00 78.75 77 THR A CA 1
ATOM 580 C C . THR A 1 77 ? -2.379 9.814 7.063 1.00 78.75 77 THR A C 1
ATOM 582 O O . THR A 1 77 ? -1.333 10.439 6.875 1.00 78.75 77 THR A O 1
ATOM 585 N N . ALA A 1 78 ? -2.876 9.613 8.289 1.00 77.06 78 ALA A N 1
ATOM 586 C CA . ALA A 1 78 ? -2.197 10.065 9.501 1.00 77.06 78 ALA A CA 1
ATOM 587 C C . ALA A 1 78 ? -0.855 9.338 9.698 1.00 77.06 78 ALA A C 1
ATOM 589 O O . ALA A 1 78 ? 0.157 9.992 9.943 1.00 77.06 78 ALA A O 1
ATOM 590 N N . ALA A 1 79 ? -0.826 8.015 9.497 1.00 70.31 79 ALA A N 1
ATOM 591 C CA . ALA A 1 79 ? 0.395 7.211 9.587 1.00 70.31 79 ALA A CA 1
ATOM 592 C C . ALA A 1 79 ? 1.460 7.621 8.550 1.00 70.31 79 ALA A C 1
ATOM 594 O O . ALA A 1 79 ? 2.655 7.594 8.842 1.00 70.31 79 ALA A O 1
ATOM 595 N N . LEU A 1 80 ? 1.032 8.048 7.357 1.00 70.69 80 LEU A N 1
ATOM 596 C CA . LEU A 1 80 ? 1.925 8.541 6.303 1.00 70.69 80 LEU A CA 1
ATOM 597 C C . LE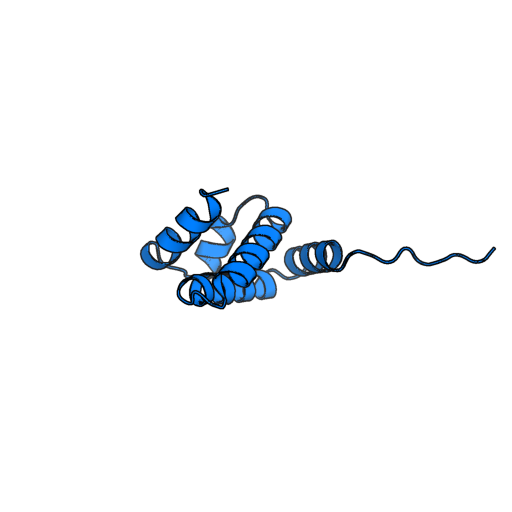U A 1 80 ? 2.446 9.966 6.553 1.00 70.69 80 LEU A C 1
ATOM 599 O O . LEU A 1 80 ? 3.536 10.293 6.097 1.00 70.69 80 LEU A O 1
ATOM 603 N N . SER A 1 81 ? 1.695 10.802 7.277 1.00 70.81 81 SER A N 1
ATOM 604 C CA . SER A 1 81 ? 2.035 12.218 7.508 1.00 70.81 81 SER A CA 1
ATOM 605 C C . SER A 1 81 ? 2.900 12.460 8.752 1.00 70.81 81 SER A C 1
ATOM 607 O O . SER A 1 81 ? 3.377 13.570 8.953 1.00 70.81 81 SER A O 1
ATOM 609 N N . SER A 1 82 ? 3.082 11.460 9.620 1.00 63.22 82 SER A N 1
ATOM 610 C CA . SER A 1 82 ? 3.904 11.564 10.841 1.00 63.22 82 SER A CA 1
ATOM 611 C C . SER A 1 82 ? 5.397 11.256 10.622 1.00 63.22 82 SER A C 1
ATOM 613 O O . SER A 1 82 ? 6.089 10.928 11.585 1.00 63.22 82 SER A O 1
ATOM 615 N N . ARG A 1 83 ? 5.892 11.332 9.380 1.00 55.81 83 ARG A N 1
ATOM 616 C CA . ARG A 1 83 ? 7.300 11.101 9.021 1.00 55.81 83 ARG A CA 1
ATOM 617 C C . ARG A 1 83 ? 7.976 12.358 8.498 1.00 55.81 83 ARG A C 1
ATOM 619 O O . ARG A 1 83 ? 7.304 13.122 7.773 1.00 55.81 83 ARG A O 1
#

Mean predicted aligned error: 6.08 Å

Organism: NCBI:txid2849652

Sequence (83 aa):
MSGFFASVSHHECEIRELRADRELAIEYLKIAVQALGNPDECAAASRMLQALTEAYGGLESLRLDAGINGSDWKCATAALSSR

pLDDT: mean 85.58, std 13.4, range [37.31, 97.12]

Solvent-accessible surface area (backbone atoms only — not comparable to full-atom values): 4838 Å² total; per-residue (Å²): 133,88,80,75,76,78,80,74,54,70,68,61,49,50,29,51,49,40,60,73,32,62,68,59,39,28,53,51,49,54,51,25,52,59,30,54,79,33,84,90,36,28,68,58,18,54,50,51,54,46,45,48,32,72,44,60,78,51,56,66,70,49,35,60,76,54,66,61,52,73,71,67,45,51,61,48,52,53,67,66,64,78,112

Secondary structure (DSSP, 8-state):
---PPP---HHHHHHHHHHH-HHHHHHHHHHHHHHTTSTTTHHHHHHHHHHHHHHHS-SHHHHHHTT--HHHHHHHHHHHH--